Protein AF-A0A924YDK8-F1 (afdb_monomer_lite)

pLDDT: mean 84.31, std 13.52, range [45.12, 98.25]

Structure (mmCIF, N/CA/C/O backbone):
data_AF-A0A924YDK8-F1
#
_entry.id   AF-A0A924YDK8-F1
#
loop_
_atom_site.group_PDB
_atom_site.id
_atom_site.type_symbol
_atom_site.label_atom_id
_atom_site.label_alt_id
_atom_site.label_comp_id
_atom_site.label_asym_id
_atom_site.label_entity_id
_atom_site.label_seq_id
_atom_site.pdbx_PDB_ins_code
_atom_site.Cartn_x
_atom_site.Cartn_y
_atom_site.Cartn_z
_atom_site.occ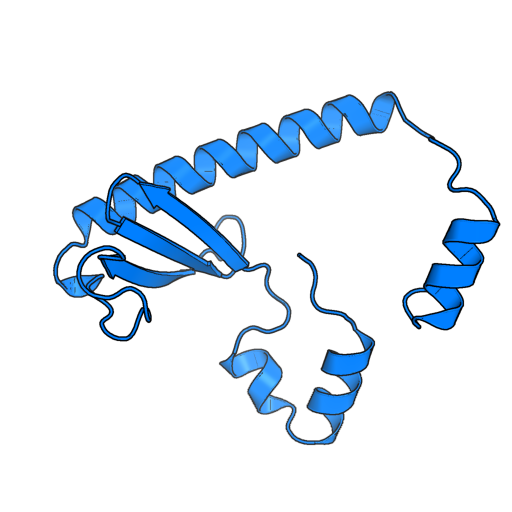upancy
_atom_site.B_iso_or_equiv
_atom_site.auth_seq_id
_atom_site.auth_comp_id
_atom_site.auth_asym_id
_atom_site.auth_atom_id
_atom_site.pdbx_PDB_model_num
ATOM 1 N N . ALA A 1 1 ? -7.465 3.274 8.024 1.00 57.94 1 ALA A N 1
ATOM 2 C CA . ALA A 1 1 ? -8.276 2.228 8.679 1.00 57.94 1 ALA A CA 1
ATOM 3 C C . ALA A 1 1 ? -7.470 1.634 9.825 1.00 57.94 1 ALA A C 1
ATOM 5 O O . ALA A 1 1 ? -6.270 1.442 9.646 1.00 57.94 1 ALA A O 1
ATOM 6 N N . PHE A 1 2 ? -8.100 1.393 10.975 1.00 64.31 2 PHE A N 1
ATOM 7 C CA . PHE A 1 2 ? -7.480 0.690 12.099 1.00 64.31 2 PHE A CA 1
ATOM 8 C C . PHE A 1 2 ? -7.967 -0.763 12.107 1.00 64.31 2 PHE A C 1
ATOM 10 O O . PHE A 1 2 ? -9.147 -0.994 11.832 1.00 64.31 2 PHE A O 1
ATOM 17 N N . PRO A 1 3 ? -7.080 -1.738 12.351 1.00 66.00 3 PRO A N 1
ATOM 18 C CA . PRO A 1 3 ? -7.476 -3.135 12.452 1.00 66.00 3 PRO A CA 1
ATOM 19 C C . PRO A 1 3 ? -8.410 -3.314 13.664 1.00 66.00 3 PRO A C 1
ATOM 21 O O . PRO A 1 3 ? -8.092 -2.820 14.744 1.00 66.00 3 PRO A O 1
ATOM 24 N N . PRO A 1 4 ? -9.559 -3.995 13.522 1.00 76.50 4 PRO A N 1
ATOM 25 C CA . PRO A 1 4 ? -10.429 -4.273 14.659 1.00 76.50 4 PRO A CA 1
ATOM 26 C C . PRO A 1 4 ? -9.739 -5.231 15.642 1.00 76.50 4 PRO A C 1
ATOM 28 O O . PRO A 1 4 ? -9.337 -6.338 15.268 1.00 76.50 4 PRO A O 1
ATOM 31 N N . GLU A 1 5 ? -9.634 -4.820 16.907 1.00 78.44 5 GLU A N 1
ATOM 32 C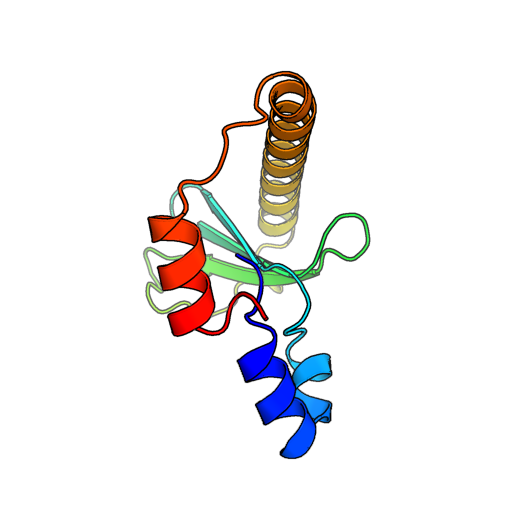 CA . GLU A 1 5 ? -8.943 -5.570 17.969 1.00 78.44 5 GLU A CA 1
ATOM 33 C C . GLU A 1 5 ? -9.519 -6.977 18.179 1.00 78.44 5 GLU A C 1
ATOM 35 O O . GLU A 1 5 ? -8.770 -7.926 18.411 1.00 78.44 5 GLU A O 1
ATOM 40 N N . THR A 1 6 ? -10.826 -7.163 17.988 1.00 76.88 6 THR A N 1
ATOM 41 C CA . THR A 1 6 ? -11.506 -8.463 18.108 1.00 76.88 6 THR A CA 1
ATOM 42 C C . THR A 1 6 ? -10.884 -9.527 17.200 1.00 76.88 6 THR A C 1
ATOM 44 O O . THR A 1 6 ? -10.598 -10.646 17.632 1.00 76.88 6 THR A O 1
ATOM 47 N N . PHE A 1 7 ? -10.590 -9.178 15.944 1.00 77.25 7 PHE A N 1
ATOM 48 C CA . PHE A 1 7 ? -9.974 -10.109 14.996 1.00 77.25 7 PHE A CA 1
ATOM 49 C C . PHE A 1 7 ? -8.492 -10.343 15.293 1.00 77.25 7 PHE A C 1
ATOM 51 O O . PHE A 1 7 ? -8.010 -11.470 15.146 1.00 77.25 7 PHE A O 1
ATOM 58 N N . LEU A 1 8 ? -7.772 -9.319 15.763 1.00 79.19 8 LEU A N 1
ATOM 59 C CA . LEU A 1 8 ? -6.395 -9.484 16.233 1.00 79.19 8 LEU A CA 1
ATOM 60 C C . LEU A 1 8 ? -6.334 -10.414 17.452 1.00 79.19 8 LEU A C 1
ATOM 62 O O . LEU A 1 8 ? -5.449 -11.266 17.525 1.00 79.19 8 LEU A O 1
ATOM 66 N N . GLY A 1 9 ? -7.301 -10.323 18.367 1.00 78.38 9 GLY A N 1
ATOM 67 C CA . GLY A 1 9 ? -7.439 -11.212 19.519 1.00 78.38 9 GLY A CA 1
ATOM 68 C C . GLY A 1 9 ? -7.631 -12.678 19.120 1.00 78.38 9 GLY A C 1
ATOM 69 O O . GLY A 1 9 ? -6.924 -13.550 19.633 1.00 78.38 9 GLY A O 1
ATOM 70 N N . LEU A 1 10 ? -8.515 -12.948 18.152 1.00 80.62 10 LEU A N 1
ATOM 71 C CA . LEU A 1 10 ? -8.742 -14.298 17.615 1.00 80.62 10 LEU A CA 1
ATOM 72 C C . LEU A 1 10 ? -7.495 -14.866 16.922 1.00 80.62 10 LEU A C 1
ATOM 74 O O . LEU A 1 10 ? -7.126 -16.024 17.143 1.00 80.62 10 LEU A O 1
ATOM 78 N N . LEU A 1 11 ? -6.821 -14.055 16.101 1.00 82.19 11 LEU A N 1
ATOM 79 C CA . LEU A 1 11 ? -5.589 -14.459 15.420 1.00 82.19 11 LEU A CA 1
ATOM 80 C C . LEU A 1 11 ? -4.450 -14.715 16.407 1.00 82.19 11 LEU A C 1
ATOM 82 O O . LEU A 1 11 ? -3.704 -15.676 16.229 1.00 82.19 11 LEU A O 1
ATOM 86 N N . ARG A 1 12 ? -4.350 -13.922 17.479 1.00 81.81 12 ARG A N 1
ATOM 87 C CA . ARG A 1 12 ? -3.338 -14.093 18.530 1.00 81.81 12 ARG A CA 1
ATOM 88 C C . ARG A 1 12 ? -3.439 -15.461 19.197 1.00 81.81 12 ARG A C 1
ATOM 90 O O . ARG A 1 12 ? -2.410 -16.050 19.505 1.00 81.81 12 ARG A O 1
ATOM 97 N N . HIS A 1 13 ? -4.655 -15.966 19.401 1.00 79.81 13 HIS A N 1
ATOM 98 C CA . HIS A 1 13 ? -4.871 -17.272 20.022 1.00 79.81 13 HIS A CA 1
ATOM 99 C C . HIS A 1 13 ? -4.522 -18.441 19.086 1.00 79.81 13 HIS A C 1
ATOM 101 O O . HIS A 1 13 ? -4.015 -19.461 19.539 1.00 79.81 13 HIS A O 1
ATOM 107 N N . ARG A 1 14 ? -4.769 -18.296 17.777 1.00 82.81 14 ARG A N 1
ATOM 108 C CA . ARG A 1 14 ? -4.538 -19.368 16.791 1.00 82.81 14 ARG A CA 1
ATOM 109 C C . ARG A 1 14 ? -3.122 -19.398 16.224 1.00 82.81 14 ARG A C 1
ATOM 111 O O . ARG A 1 14 ? -2.571 -20.472 16.016 1.00 82.81 14 ARG A O 1
ATOM 118 N N . ASN A 1 15 ? -2.564 -18.236 15.902 1.00 83.38 15 ASN A N 1
ATOM 119 C CA . ASN A 1 15 ? -1.247 -18.107 15.288 1.00 83.38 15 ASN A CA 1
ATOM 120 C C . ASN A 1 15 ? -0.679 -16.699 15.548 1.00 83.38 15 ASN A C 1
ATOM 122 O O . ASN A 1 15 ? -0.774 -15.823 14.684 1.00 83.38 15 ASN A O 1
ATOM 126 N N . PRO A 1 16 ? -0.072 -16.454 16.720 1.00 82.75 16 PRO A N 1
ATOM 127 C CA . PRO A 1 16 ? 0.410 -15.122 17.087 1.00 82.75 16 PRO A CA 1
ATOM 128 C C . PRO A 1 16 ? 1.491 -14.595 16.133 1.00 82.75 16 PRO A C 1
ATOM 130 O O . PRO A 1 16 ? 1.553 -13.392 15.883 1.00 82.75 16 PRO A O 1
ATOM 133 N N . ALA A 1 17 ? 2.288 -15.481 15.527 1.00 87.38 17 ALA A N 1
ATOM 134 C CA . ALA A 1 17 ? 3.345 -15.100 14.592 1.00 87.38 17 ALA A CA 1
ATOM 135 C C . ALA A 1 17 ? 2.809 -14.399 13.331 1.00 87.38 17 ALA A C 1
ATOM 137 O O . ALA A 1 17 ? 3.533 -13.628 12.698 1.00 87.38 17 ALA A O 1
ATOM 138 N N . ILE A 1 18 ? 1.542 -14.624 12.959 1.00 87.94 18 ILE A N 1
ATOM 139 C CA . ILE A 1 18 ? 0.957 -14.005 11.765 1.00 87.94 18 ILE A CA 1
ATOM 140 C C . ILE A 1 18 ? 0.730 -12.499 11.936 1.00 87.94 18 ILE A C 1
ATOM 142 O O . ILE A 1 18 ? 0.848 -11.761 10.960 1.00 87.94 18 ILE A O 1
ATOM 146 N N . ILE A 1 19 ? 0.452 -12.045 13.163 1.00 84.81 19 ILE A N 1
ATOM 147 C CA . ILE A 1 19 ? 0.197 -10.631 13.471 1.00 84.81 19 ILE A CA 1
ATOM 148 C C . ILE A 1 19 ? 1.453 -9.812 13.200 1.00 84.81 19 ILE A C 1
ATOM 150 O O . ILE A 1 19 ? 1.383 -8.791 12.517 1.00 84.81 19 ILE A O 1
ATOM 154 N N . GLU A 1 20 ? 2.596 -10.302 13.676 1.00 86.75 20 GLU A N 1
ATOM 155 C CA . GLU A 1 20 ? 3.885 -9.640 13.497 1.00 86.75 20 GLU A CA 1
ATOM 156 C C . GLU A 1 20 ? 4.383 -9.783 12.054 1.00 86.75 20 GLU A C 1
ATOM 158 O O . GLU A 1 20 ? 4.749 -8.793 11.419 1.00 86.75 20 GLU A O 1
ATOM 163 N N . ARG A 1 21 ? 4.300 -10.991 11.473 1.00 85.00 21 ARG A N 1
ATOM 164 C CA . ARG A 1 21 ? 4.743 -11.248 10.091 1.00 85.00 21 ARG A CA 1
ATOM 165 C C . ARG A 1 21 ? 4.006 -10.383 9.070 1.00 85.00 21 ARG A C 1
ATOM 167 O O . ARG A 1 21 ? 4.632 -9.863 8.151 1.00 85.00 21 ARG A O 1
ATOM 174 N N . LEU A 1 22 ? 2.689 -10.241 9.222 1.00 86.06 22 LEU A N 1
ATOM 175 C CA . LEU A 1 22 ? 1.849 -9.442 8.328 1.00 86.06 22 LEU A CA 1
ATOM 176 C C . LEU A 1 22 ? 1.632 -8.013 8.836 1.00 86.06 22 LEU A C 1
ATOM 178 O O . LEU A 1 22 ? 0.846 -7.279 8.240 1.00 86.06 22 LEU A O 1
ATOM 182 N N . ARG A 1 23 ? 2.296 -7.597 9.923 1.00 88.00 23 ARG A N 1
ATOM 183 C CA . ARG A 1 23 ? 2.201 -6.238 10.485 1.00 88.00 23 ARG A CA 1
ATOM 184 C C . ARG A 1 23 ? 0.759 -5.775 10.680 1.00 88.00 23 ARG A C 1
ATOM 186 O O . ARG A 1 23 ? 0.410 -4.642 10.355 1.00 88.00 23 ARG A O 1
ATOM 193 N N . LEU A 1 24 ? -0.102 -6.657 11.184 1.00 86.38 24 LEU A N 1
ATOM 194 C CA . LEU A 1 24 ? -1.547 -6.407 11.226 1.00 86.38 24 LEU A CA 1
ATOM 195 C C . LEU A 1 24 ? -1.942 -5.285 12.189 1.00 86.38 24 LEU A C 1
ATOM 197 O O . LEU A 1 24 ? -3.060 -4.806 12.095 1.00 86.38 24 LEU A O 1
ATOM 201 N N . ARG A 1 25 ? -1.030 -4.848 13.067 1.00 86.19 25 ARG A N 1
ATOM 202 C CA . ARG A 1 25 ? -1.197 -3.691 13.963 1.00 86.19 25 ARG A CA 1
ATOM 203 C C . ARG A 1 25 ? -0.859 -2.350 13.313 1.00 86.19 25 ARG A C 1
ATOM 205 O O . ARG A 1 25 ? -1.136 -1.302 13.886 1.00 86.19 25 ARG A O 1
ATOM 212 N N . HIS A 1 26 ? -0.238 -2.364 12.138 1.00 87.12 26 HIS A N 1
ATOM 213 C CA . HIS A 1 26 ? 0.203 -1.152 11.468 1.00 87.12 26 HIS A CA 1
ATOM 214 C C . HIS A 1 26 ? -0.827 -0.679 10.447 1.00 87.12 26 HIS A C 1
ATOM 216 O O . HIS A 1 26 ? -1.452 -1.467 9.735 1.00 87.12 26 HIS A O 1
ATOM 222 N N . VAL A 1 27 ? -0.965 0.641 10.343 1.00 87.62 27 VAL A N 1
ATOM 223 C CA . VAL A 1 27 ? -1.821 1.266 9.336 1.00 87.62 27 VAL A CA 1
ATOM 224 C C . VAL A 1 27 ? -1.214 1.046 7.953 1.00 87.62 27 VAL A C 1
ATOM 226 O O . VAL A 1 27 ? -0.029 1.312 7.740 1.00 87.62 27 VAL A O 1
ATOM 229 N N . ARG A 1 28 ? -2.044 0.597 7.010 1.00 92.25 28 ARG A N 1
ATOM 230 C CA . ARG A 1 28 ? -1.714 0.565 5.584 1.00 92.25 28 ARG A CA 1
ATOM 231 C C . ARG A 1 28 ? -2.251 1.791 4.884 1.00 92.25 28 ARG A C 1
ATOM 233 O O . ARG A 1 28 ? -3.376 2.226 5.144 1.00 92.25 28 ARG A O 1
ATOM 240 N N . ARG A 1 29 ? -1.434 2.337 3.995 1.00 92.88 29 ARG A N 1
ATOM 241 C CA . ARG A 1 29 ? -1.776 3.479 3.157 1.00 92.88 29 ARG A CA 1
ATOM 242 C C . ARG A 1 29 ? -1.347 3.179 1.733 1.00 92.88 29 ARG A C 1
ATOM 244 O O . ARG A 1 29 ? -0.372 2.465 1.514 1.00 92.88 29 ARG A O 1
ATOM 251 N N . GLY A 1 30 ? -2.077 3.738 0.782 1.00 94.50 30 GLY A N 1
ATOM 252 C CA . GLY A 1 30 ? -1.717 3.658 -0.620 1.00 94.50 30 GLY A CA 1
ATOM 253 C C . GLY A 1 30 ? -1.911 4.999 -1.300 1.00 94.50 30 GLY A C 1
ATOM 254 O O . GLY A 1 30 ? -2.743 5.798 -0.870 1.00 94.50 30 GLY A O 1
ATOM 255 N N . ILE A 1 31 ? -1.134 5.229 -2.348 1.00 95.94 31 ILE A N 1
ATOM 256 C CA . ILE A 1 31 ? -1.289 6.366 -3.249 1.00 95.94 31 ILE A CA 1
ATOM 257 C C . ILE A 1 31 ? -1.349 5.849 -4.680 1.00 95.94 31 ILE A C 1
ATOM 259 O O . ILE A 1 31 ? -0.595 4.947 -5.048 1.00 95.94 31 ILE A O 1
ATOM 263 N N . TYR A 1 32 ? -2.257 6.426 -5.459 1.00 96.50 32 TYR A N 1
ATOM 264 C CA . TYR A 1 32 ? -2.317 6.244 -6.900 1.00 96.50 32 TYR A CA 1
ATOM 265 C C . TYR A 1 32 ? -1.730 7.478 -7.573 1.00 96.50 32 TYR A C 1
ATOM 267 O O . TYR A 1 32 ? -2.030 8.603 -7.173 1.00 96.50 32 TYR A O 1
ATOM 275 N N . ASP A 1 33 ? -0.921 7.260 -8.599 1.00 96.12 33 ASP A N 1
ATOM 276 C CA . ASP A 1 33 ? -0.427 8.304 -9.484 1.00 96.12 33 ASP A CA 1
ATOM 277 C C . ASP A 1 33 ? -0.403 7.762 -10.913 1.00 96.12 33 ASP A C 1
ATOM 279 O O . ASP A 1 33 ? 0.368 6.857 -11.250 1.00 96.12 33 ASP A O 1
ATOM 283 N N . ASN A 1 34 ? -1.286 8.301 -11.753 1.00 94.88 34 ASN A N 1
ATOM 284 C CA . ASN A 1 34 ? -1.559 7.786 -13.091 1.00 94.88 34 ASN A CA 1
ATOM 285 C C . ASN A 1 34 ? -1.867 6.275 -13.058 1.00 94.88 34 ASN A C 1
ATOM 287 O O . ASN A 1 34 ? -2.821 5.843 -12.414 1.00 94.88 34 ASN A O 1
ATOM 291 N N . ASN A 1 35 ? -1.038 5.474 -13.730 1.00 96.69 35 ASN A N 1
ATOM 292 C CA . ASN A 1 35 ? -1.188 4.025 -13.831 1.00 96.69 35 ASN A CA 1
ATOM 293 C C . ASN A 1 35 ? -0.473 3.269 -12.709 1.00 96.69 35 ASN A C 1
ATOM 295 O O . ASN A 1 35 ? -0.402 2.048 -12.773 1.00 96.69 35 ASN A O 1
ATOM 299 N N . HIS A 1 36 ? 0.086 3.953 -11.709 1.00 97.56 36 HIS A N 1
ATOM 300 C CA . HIS A 1 36 ? 0.862 3.314 -10.655 1.00 97.56 36 HIS A CA 1
ATOM 301 C C . HIS A 1 36 ? 0.189 3.439 -9.298 1.00 97.56 36 HIS A C 1
ATOM 303 O O . HIS A 1 36 ? -0.369 4.480 -8.955 1.00 97.56 36 HIS A O 1
ATOM 309 N N . LYS A 1 37 ? 0.298 2.380 -8.500 1.00 97.69 37 LYS A N 1
ATOM 310 C CA . LYS A 1 37 ? -0.126 2.352 -7.104 1.00 97.69 37 LYS A CA 1
ATOM 311 C C . LYS A 1 37 ? 1.044 1.951 -6.224 1.00 97.69 37 LYS A C 1
ATOM 313 O O . LYS A 1 37 ? 1.611 0.878 -6.410 1.00 97.69 37 LYS A O 1
ATOM 318 N N . LEU A 1 38 ? 1.365 2.778 -5.234 1.00 97.88 38 LEU A N 1
ATOM 319 C CA . LEU A 1 38 ? 2.293 2.428 -4.161 1.00 97.88 38 LEU A CA 1
ATOM 320 C C . LEU A 1 38 ? 1.496 2.052 -2.911 1.00 97.88 38 LEU A C 1
ATOM 322 O O . LEU A 1 38 ? 0.616 2.807 -2.499 1.00 97.88 38 LEU A O 1
ATOM 326 N N . THR A 1 39 ? 1.842 0.931 -2.280 1.00 96.56 39 THR A N 1
ATOM 327 C CA . THR A 1 39 ? 1.298 0.513 -0.982 1.00 96.56 39 THR A CA 1
ATOM 328 C C . THR A 1 39 ? 2.402 0.497 0.069 1.00 96.56 39 THR A C 1
ATOM 330 O O . THR A 1 39 ? 3.475 -0.071 -0.143 1.00 96.56 39 THR A O 1
ATOM 333 N N . VAL A 1 40 ? 2.132 1.107 1.222 1.00 95.38 40 VAL A N 1
ATOM 334 C CA . VAL A 1 40 ? 3.043 1.152 2.369 1.00 95.38 40 VAL A CA 1
ATOM 335 C C . VAL A 1 40 ? 2.336 0.721 3.650 1.00 95.38 40 VAL A C 1
ATOM 337 O O . VAL A 1 40 ? 1.124 0.885 3.811 1.00 95.38 40 VAL A O 1
ATOM 340 N N . VAL A 1 41 ? 3.121 0.223 4.597 1.00 93.38 41 VAL A N 1
ATOM 341 C CA . VAL A 1 41 ? 2.680 -0.157 5.938 1.00 93.38 41 VAL A CA 1
ATOM 342 C C . VAL A 1 41 ? 3.518 0.560 6.990 1.00 93.38 41 VAL A C 1
ATOM 344 O O . VAL A 1 41 ? 4.734 0.674 6.852 1.00 93.38 41 VAL A O 1
ATOM 347 N N . GLY A 1 42 ? 2.867 1.042 8.048 1.00 89.00 42 GLY A N 1
ATOM 348 C CA . GLY A 1 42 ? 3.510 1.796 9.124 1.00 89.00 42 GLY A CA 1
ATOM 349 C C . GLY A 1 42 ? 3.257 3.303 9.042 1.00 89.00 42 GLY A C 1
ATOM 350 O O . GLY A 1 42 ? 2.381 3.775 8.314 1.00 89.00 42 GLY A O 1
ATOM 351 N N . ALA A 1 43 ? 3.984 4.060 9.860 1.00 82.69 43 ALA A N 1
ATOM 352 C CA . ALA A 1 43 ? 3.915 5.516 9.923 1.00 82.69 43 ALA A CA 1
ATOM 353 C C . ALA A 1 43 ? 5.284 6.094 10.308 1.00 82.69 43 ALA A C 1
ATOM 355 O O . ALA A 1 43 ? 6.073 5.420 10.976 1.00 82.69 43 ALA A O 1
ATOM 356 N N . GLY A 1 44 ? 5.547 7.336 9.892 1.00 81.00 44 GLY A N 1
ATOM 357 C CA . GLY A 1 44 ? 6.806 8.030 10.168 1.00 81.00 44 GLY A CA 1
ATOM 358 C C . GLY A 1 44 ? 8.019 7.230 9.692 1.00 81.00 44 GLY A C 1
ATOM 359 O O . GLY A 1 44 ? 8.011 6.664 8.598 1.00 81.00 44 GLY A O 1
ATOM 360 N N . GLU A 1 45 ? 9.031 7.128 10.550 1.00 77.50 45 GLU A N 1
ATOM 361 C CA . GLU A 1 45 ? 10.293 6.421 10.283 1.00 77.50 45 GLU A CA 1
ATOM 362 C C . GLU A 1 45 ? 10.133 4.898 10.141 1.00 77.50 45 GLU A C 1
ATOM 364 O O . GLU A 1 45 ? 10.977 4.235 9.547 1.00 77.50 45 GLU A O 1
ATOM 369 N N . SER A 1 46 ? 9.027 4.328 10.631 1.00 84.12 46 SER A N 1
ATOM 370 C CA . SER A 1 46 ? 8.717 2.895 10.492 1.00 84.12 46 SER A CA 1
ATOM 371 C C . SER A 1 46 ? 7.937 2.564 9.213 1.00 84.12 46 SER A C 1
ATOM 373 O O . SER A 1 46 ? 7.400 1.462 9.081 1.00 84.12 46 SER A O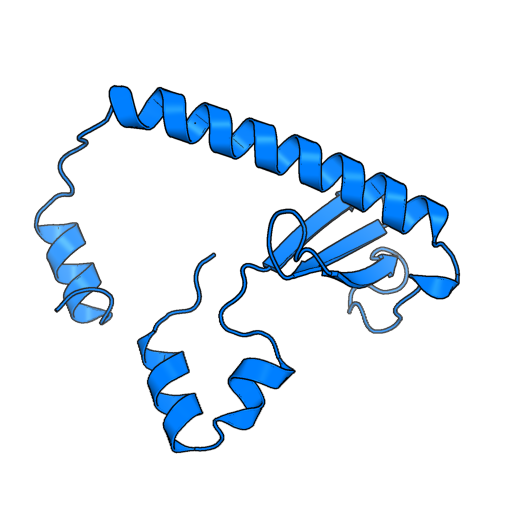 1
ATOM 375 N N . THR A 1 47 ? 7.815 3.514 8.282 1.00 89.19 47 THR A N 1
ATOM 376 C CA . THR A 1 47 ? 7.108 3.299 7.015 1.00 89.19 47 THR A CA 1
ATOM 377 C C . THR A 1 47 ? 7.905 2.362 6.116 1.00 89.19 47 THR A C 1
ATOM 379 O O . THR A 1 47 ? 9.045 2.645 5.756 1.00 89.19 47 THR A O 1
ATOM 382 N N . ARG A 1 48 ? 7.280 1.263 5.694 1.00 92.81 48 ARG A N 1
ATOM 383 C CA . ARG A 1 48 ? 7.862 0.292 4.768 1.00 92.81 48 ARG A CA 1
ATOM 384 C C . ARG A 1 48 ? 6.999 0.139 3.525 1.00 92.81 48 ARG A C 1
ATOM 386 O O . ARG A 1 48 ? 5.787 -0.016 3.633 1.00 92.81 48 ARG A O 1
ATOM 393 N N . ILE A 1 49 ? 7.640 0.125 2.360 1.00 94.94 49 ILE A N 1
ATOM 394 C CA . ILE A 1 49 ? 6.989 -0.185 1.085 1.00 94.94 49 ILE A CA 1
ATOM 395 C C . ILE A 1 49 ? 6.638 -1.679 1.065 1.00 94.94 49 ILE A C 1
ATOM 397 O O . ILE A 1 49 ? 7.493 -2.528 1.326 1.00 94.94 49 ILE A O 1
ATOM 401 N N . GLU A 1 50 ? 5.366 -1.986 0.813 1.00 94.62 50 GLU A N 1
ATOM 402 C CA . GLU A 1 50 ? 4.888 -3.352 0.567 1.00 94.62 50 GLU A CA 1
ATOM 403 C C . GLU A 1 50 ? 4.915 -3.681 -0.929 1.00 94.62 50 GLU A C 1
ATOM 405 O O . GLU A 1 50 ? 5.211 -4.818 -1.287 1.00 94.62 50 GLU A O 1
ATOM 410 N N . GLY A 1 51 ? 4.680 -2.690 -1.795 1.00 96.62 51 GLY A N 1
ATOM 411 C CA . GLY A 1 51 ? 4.880 -2.844 -3.231 1.00 96.62 51 GLY A CA 1
ATOM 412 C C . GLY A 1 51 ? 4.468 -1.634 -4.059 1.00 96.62 51 GLY A C 1
ATOM 413 O O . GLY A 1 51 ? 3.746 -0.750 -3.588 1.00 96.62 51 GLY A O 1
ATOM 414 N N . LEU A 1 52 ? 4.936 -1.638 -5.302 1.00 98.06 52 LEU A N 1
ATOM 415 C CA . LEU A 1 52 ? 4.600 -0.712 -6.373 1.00 98.06 52 LEU A CA 1
ATOM 416 C C . LEU A 1 52 ? 4.047 -1.545 -7.527 1.00 98.06 52 LEU A C 1
ATOM 418 O O . LEU A 1 52 ? 4.657 -2.546 -7.892 1.00 98.06 52 LEU A O 1
ATOM 422 N N . TYR A 1 53 ? 2.916 -1.131 -8.089 1.00 98.25 53 TYR A N 1
ATOM 423 C CA . TYR A 1 53 ? 2.195 -1.888 -9.113 1.00 98.25 53 TYR A CA 1
ATOM 424 C C . TYR A 1 53 ? 1.765 -0.966 -10.244 1.00 98.25 53 TYR A C 1
ATOM 426 O O . TYR A 1 53 ? 1.398 0.183 -9.989 1.00 98.25 53 TYR A O 1
ATOM 434 N N . ASN A 1 54 ? 1.765 -1.470 -11.478 1.00 97.25 54 ASN A N 1
ATOM 435 C CA . ASN A 1 54 ? 1.106 -0.803 -12.597 1.00 97.25 54 ASN A CA 1
ATOM 436 C C . ASN A 1 54 ? -0.328 -1.326 -12.712 1.00 97.25 54 ASN A C 1
ATOM 438 O O . ASN A 1 54 ? -0.559 -2.412 -13.232 1.00 97.25 54 ASN A O 1
ATOM 442 N N . VAL A 1 55 ? -1.295 -0.547 -12.242 1.00 96.69 55 VAL A N 1
ATOM 443 C CA . VAL A 1 55 ? -2.700 -0.964 -12.144 1.00 96.69 55 VAL A CA 1
ATOM 444 C C . VAL A 1 55 ? -3.423 -1.014 -13.488 1.00 96.69 55 VAL A C 1
ATOM 446 O O . VAL A 1 55 ? -4.505 -1.588 -13.570 1.00 96.69 55 VAL A O 1
ATOM 449 N N . MET A 1 56 ? -2.843 -0.438 -14.547 1.00 96.38 56 MET A N 1
ATOM 450 C CA . MET A 1 56 ? -3.407 -0.538 -15.895 1.00 96.38 56 MET A CA 1
ATOM 451 C C . MET A 1 56 ? -3.112 -1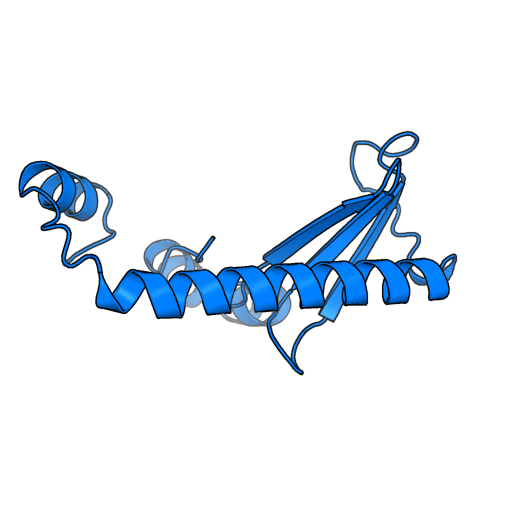.913 -16.502 1.00 96.38 56 MET A C 1
ATOM 453 O O . MET A 1 56 ? -4.016 -2.564 -17.021 1.00 96.38 56 MET A O 1
ATOM 457 N N . SER A 1 57 ? -1.861 -2.371 -16.409 1.00 95.50 57 SER A N 1
ATOM 458 C CA . SER A 1 57 ? -1.444 -3.677 -16.937 1.00 95.50 57 SER A CA 1
ATOM 459 C C . SER A 1 57 ? -1.665 -4.834 -15.960 1.00 95.50 57 SER A C 1
ATOM 461 O O . SER A 1 57 ? -1.807 -5.975 -16.388 1.00 95.50 57 SER A O 1
ATOM 463 N N . ASP A 1 58 ? -1.683 -4.550 -14.660 1.00 95.88 58 ASP A N 1
ATOM 464 C CA . ASP A 1 58 ? -1.845 -5.516 -13.574 1.00 95.88 58 ASP A CA 1
ATOM 465 C C . ASP A 1 58 ? -2.868 -4.996 -12.546 1.00 95.88 58 ASP A C 1
ATOM 467 O O . ASP A 1 58 ? -2.516 -4.574 -11.441 1.00 95.88 58 ASP A O 1
ATOM 471 N N . PRO A 1 59 ? -4.169 -5.017 -12.890 1.00 94.31 59 PRO A N 1
ATOM 472 C CA . PRO A 1 59 ? -5.228 -4.550 -11.995 1.00 94.31 59 PRO A CA 1
ATOM 473 C C . PRO A 1 59 ? -5.390 -5.427 -10.744 1.00 94.31 59 PRO A C 1
ATOM 475 O O . PRO A 1 59 ? -6.063 -5.025 -9.799 1.00 94.31 59 PRO A O 1
ATOM 478 N N . SER A 1 60 ? -4.811 -6.633 -10.744 1.00 95.38 60 SER A N 1
ATOM 479 C CA . SER A 1 60 ? -4.833 -7.553 -9.601 1.00 95.38 60 SER A CA 1
ATOM 480 C C . SER A 1 60 ? -3.625 -7.395 -8.673 1.00 95.38 60 SER A C 1
ATOM 482 O O . SER A 1 60 ? -3.563 -8.103 -7.671 1.00 95.38 60 SER A O 1
ATOM 484 N N . GLU A 1 61 ? -2.694 -6.480 -8.973 1.00 96.00 61 GLU A N 1
ATOM 485 C CA . GLU A 1 61 ? -1.527 -6.165 -8.131 1.00 96.00 61 GLU A CA 1
ATOM 486 C C . GLU A 1 61 ? -0.687 -7.413 -7.801 1.00 96.00 61 GLU A C 1
ATOM 488 O O . GLU A 1 61 ? -0.253 -7.638 -6.670 1.00 96.00 61 GLU A O 1
ATOM 493 N N . THR A 1 62 ? -0.493 -8.264 -8.806 1.00 96.19 62 THR A N 1
ATOM 494 C CA . THR A 1 62 ? 0.245 -9.526 -8.702 1.00 96.19 62 THR A CA 1
ATOM 495 C C . THR A 1 62 ? 1.750 -9.366 -8.920 1.00 96.19 62 THR A C 1
ATOM 497 O O . THR A 1 62 ? 2.528 -10.155 -8.379 1.00 96.19 62 THR A O 1
ATOM 500 N N . PHE A 1 63 ? 2.178 -8.335 -9.652 1.00 96.50 63 PHE A N 1
ATOM 501 C CA . PHE A 1 63 ? 3.571 -8.091 -10.018 1.00 96.50 63 PHE A CA 1
ATOM 502 C C . PHE A 1 63 ? 4.110 -6.832 -9.337 1.00 96.50 63 PHE A C 1
ATOM 504 O O . PHE A 1 63 ? 3.830 -5.703 -9.741 1.00 96.50 63 PHE A O 1
ATOM 511 N N . ASN A 1 64 ? 4.919 -7.032 -8.296 1.00 97.00 64 ASN A N 1
ATOM 512 C CA . ASN A 1 64 ? 5.583 -5.934 -7.606 1.00 97.00 64 ASN A CA 1
ATOM 513 C C . ASN A 1 64 ? 6.804 -5.449 -8.405 1.00 97.00 64 ASN A C 1
ATOM 515 O O . ASN A 1 64 ? 7.809 -6.149 -8.480 1.00 97.00 64 ASN A O 1
ATOM 519 N N . ILE A 1 65 ? 6.730 -4.222 -8.920 1.00 97.19 65 ILE A N 1
ATOM 520 C CA . ILE A 1 65 ? 7.760 -3.573 -9.748 1.00 97.19 65 ILE A CA 1
ATOM 521 C C . ILE A 1 65 ? 8.624 -2.569 -8.955 1.00 97.19 65 ILE A C 1
ATOM 523 O O . ILE A 1 65 ? 9.236 -1.667 -9.527 1.00 97.19 65 ILE A O 1
ATOM 527 N N . THR A 1 66 ? 8.664 -2.678 -7.619 1.00 96.94 66 THR A N 1
ATOM 528 C CA . THR A 1 66 ? 9.407 -1.734 -6.752 1.00 96.94 66 THR A CA 1
ATOM 529 C C . THR A 1 66 ? 10.901 -1.698 -7.077 1.00 96.94 66 THR A C 1
ATOM 531 O O . THR A 1 66 ? 11.474 -0.613 -7.167 1.00 96.94 66 THR A O 1
ATOM 534 N N . ASP A 1 67 ? 11.517 -2.866 -7.272 1.00 96.19 67 ASP A N 1
ATOM 535 C CA . ASP A 1 67 ? 12.958 -2.985 -7.532 1.00 96.19 67 ASP A CA 1
ATOM 536 C C . ASP A 1 67 ? 13.335 -2.521 -8.949 1.00 96.19 67 ASP A C 1
ATOM 538 O O . ASP A 1 67 ? 14.450 -2.053 -9.177 1.00 96.19 67 ASP A O 1
ATOM 542 N N . GLU A 1 68 ? 12.392 -2.593 -9.891 1.00 96.81 68 GLU A N 1
ATOM 543 C CA . GLU A 1 68 ? 12.552 -2.119 -11.272 1.00 96.81 68 GLU A CA 1
ATOM 544 C C . GLU A 1 68 ? 12.434 -0.590 -11.367 1.00 96.81 68 GLU A C 1
ATOM 546 O O . GLU A 1 68 ? 13.101 0.048 -12.185 1.00 96.81 68 GLU A O 1
ATOM 551 N N . HIS A 1 69 ? 11.621 0.019 -10.497 1.00 96.06 69 HIS A N 1
ATOM 552 C CA . HIS A 1 69 ? 11.354 1.458 -10.492 1.00 96.06 69 HIS A CA 1
ATOM 553 C C . HIS A 1 69 ? 11.560 2.111 -9.109 1.00 96.06 69 HIS A C 1
ATOM 555 O O . HIS A 1 69 ? 10.650 2.768 -8.585 1.00 96.06 69 HIS A O 1
ATOM 561 N N . PRO A 1 70 ? 12.768 2.034 -8.516 1.00 96.56 70 PRO A N 1
ATOM 562 C CA . PRO A 1 70 ? 13.012 2.511 -7.154 1.00 96.56 70 PRO A CA 1
ATOM 563 C C . PRO A 1 70 ? 12.834 4.029 -7.015 1.00 96.56 70 PRO A C 1
ATOM 565 O O . PRO A 1 70 ? 12.325 4.512 -6.005 1.00 96.56 70 PRO A O 1
ATOM 568 N N . ALA A 1 71 ? 13.196 4.799 -8.047 1.00 97.00 71 ALA A N 1
ATOM 569 C CA . ALA A 1 71 ? 13.024 6.252 -8.047 1.00 97.00 71 ALA A CA 1
ATOM 570 C C . ALA A 1 71 ? 11.542 6.660 -7.993 1.00 97.00 71 ALA A C 1
ATOM 572 O O . ALA A 1 71 ? 11.182 7.578 -7.256 1.00 97.00 71 ALA A O 1
ATOM 573 N N . LEU A 1 72 ? 10.680 5.945 -8.725 1.00 96.75 72 LEU A N 1
ATOM 574 C CA . LEU A 1 72 ? 9.236 6.172 -8.703 1.00 96.75 72 LEU A CA 1
ATOM 575 C C . LEU A 1 72 ? 8.650 5.802 -7.339 1.00 96.75 72 LEU A C 1
ATOM 577 O O . LEU A 1 72 ? 7.854 6.556 -6.788 1.00 96.75 72 LEU A O 1
ATOM 581 N N . ALA A 1 73 ? 9.085 4.682 -6.757 1.00 96.56 73 ALA A N 1
ATOM 582 C CA . ALA A 1 73 ? 8.649 4.276 -5.426 1.00 96.56 73 ALA A CA 1
ATOM 583 C C . ALA A 1 73 ? 8.982 5.339 -4.360 1.00 96.56 73 ALA A C 1
ATOM 585 O O . ALA A 1 73 ? 8.124 5.686 -3.548 1.00 96.56 73 ALA A O 1
ATOM 586 N N . VAL A 1 74 ? 10.192 5.912 -4.401 1.00 95.56 74 VAL A N 1
ATOM 587 C CA . VAL A 1 74 ? 10.616 6.996 -3.495 1.00 95.56 74 VAL A CA 1
ATOM 588 C C . VAL A 1 74 ? 9.816 8.282 -3.724 1.00 95.56 74 VAL A C 1
ATOM 590 O O . VAL A 1 74 ? 9.442 8.954 -2.759 1.00 95.56 74 VAL A O 1
ATOM 593 N N . ASP A 1 75 ? 9.537 8.642 -4.978 1.00 96.94 75 ASP A N 1
ATOM 594 C CA . ASP A 1 75 ? 8.721 9.818 -5.299 1.00 96.94 75 ASP A CA 1
ATOM 595 C C . ASP A 1 75 ? 7.291 9.681 -4.754 1.00 96.94 75 ASP A C 1
ATOM 597 O O . ASP A 1 75 ? 6.808 10.548 -4.019 1.00 96.94 75 ASP A O 1
ATOM 601 N N . LEU A 1 76 ? 6.644 8.545 -5.018 1.00 96.62 76 LEU A N 1
ATOM 602 C CA . LEU A 1 76 ? 5.300 8.260 -4.518 1.00 96.62 76 LEU A CA 1
ATOM 603 C C . LEU A 1 76 ? 5.258 8.158 -2.991 1.00 96.62 76 LEU A C 1
ATOM 605 O O . LEU A 1 76 ? 4.310 8.643 -2.372 1.00 96.62 76 LEU A O 1
ATOM 609 N N . GLN A 1 77 ? 6.294 7.599 -2.360 1.00 95.44 77 GLN A N 1
ATOM 610 C CA . GLN A 1 77 ? 6.397 7.558 -0.902 1.00 95.44 77 GLN A CA 1
ATOM 611 C C . GLN A 1 77 ? 6.457 8.971 -0.313 1.00 95.44 77 GLN A C 1
ATOM 613 O O . GLN A 1 77 ? 5.793 9.252 0.686 1.00 95.44 77 GLN A O 1
ATOM 618 N N . ARG A 1 78 ? 7.211 9.876 -0.945 1.00 94.69 78 ARG A N 1
ATOM 619 C CA . ARG A 1 78 ? 7.304 11.279 -0.528 1.00 94.69 78 ARG A CA 1
ATOM 620 C C . ARG A 1 78 ? 5.963 11.992 -0.668 1.00 94.69 78 ARG A C 1
ATOM 622 O O . ARG A 1 78 ? 5.513 12.596 0.300 1.00 94.69 78 ARG A O 1
ATOM 629 N N . LYS A 1 79 ? 5.301 11.863 -1.825 1.00 95.62 79 LYS A N 1
ATOM 630 C CA . LYS A 1 79 ? 3.956 12.417 -2.068 1.00 95.62 79 LYS A CA 1
ATOM 631 C C . LYS A 1 79 ? 2.956 11.933 -1.018 1.00 95.62 79 LYS A C 1
ATOM 633 O O . LYS A 1 79 ? 2.226 12.735 -0.438 1.00 95.62 79 LYS A O 1
ATOM 638 N N . LEU A 1 80 ? 2.966 10.632 -0.722 1.00 94.19 80 LEU A N 1
ATOM 639 C CA . LEU A 1 80 ? 2.115 10.050 0.311 1.00 94.19 80 LEU A CA 1
ATOM 640 C C . LEU A 1 80 ? 2.438 10.610 1.702 1.00 94.19 80 LEU A C 1
ATOM 642 O O . LEU A 1 80 ? 1.520 10.936 2.449 1.00 94.19 80 LEU A O 1
ATOM 646 N N . SER A 1 81 ? 3.719 10.744 2.053 1.00 92.25 81 SER A N 1
ATOM 647 C CA . SER A 1 81 ? 4.125 11.319 3.339 1.00 92.25 81 SER A CA 1
ATOM 648 C C . SER A 1 81 ? 3.630 12.754 3.496 1.00 92.25 81 SER A C 1
ATOM 650 O O . SER A 1 81 ? 3.090 13.085 4.546 1.00 92.25 81 SER A O 1
ATOM 652 N N . THR A 1 82 ? 3.766 13.588 2.462 1.00 92.56 82 THR A N 1
ATOM 653 C CA . THR A 1 82 ? 3.251 14.965 2.469 1.00 92.56 82 THR A CA 1
ATOM 654 C C . THR A 1 82 ? 1.744 14.982 2.697 1.00 92.56 82 THR A C 1
ATOM 656 O O . THR A 1 82 ? 1.271 15.658 3.607 1.00 92.56 82 THR A O 1
ATOM 659 N N . PHE A 1 83 ? 0.997 14.166 1.948 1.00 90.88 83 PHE A N 1
ATOM 660 C CA . PHE A 1 83 ? -0.455 14.074 2.090 1.00 90.88 83 PHE A CA 1
ATOM 661 C C . PHE A 1 83 ? -0.887 13.648 3.501 1.00 90.88 83 PHE A C 1
ATOM 663 O O . PHE A 1 83 ? -1.834 14.200 4.062 1.00 90.88 83 PHE A O 1
ATOM 670 N N . VAL A 1 84 ? -0.189 12.674 4.094 1.00 89.50 84 VAL A N 1
ATOM 671 C CA . VAL A 1 84 ? -0.464 12.220 5.464 1.00 89.50 84 VAL A CA 1
ATOM 672 C C . VAL A 1 84 ? -0.188 13.334 6.467 1.00 89.50 84 VAL A C 1
ATOM 674 O O . VAL A 1 84 ? -1.050 13.608 7.295 1.00 89.50 84 VAL A O 1
ATOM 677 N N . THR A 1 85 ? 0.958 14.009 6.375 1.00 89.38 85 THR A N 1
ATOM 678 C CA . THR A 1 85 ? 1.300 15.124 7.268 1.00 89.38 85 THR A CA 1
ATOM 679 C C . THR A 1 85 ? 0.250 16.237 7.197 1.00 89.38 85 THR A C 1
ATOM 681 O O . THR A 1 85 ? -0.242 16.687 8.229 1.00 89.38 85 THR A O 1
ATOM 684 N N . GLU A 1 86 ? -0.183 16.627 5.997 1.00 89.50 86 GLU A N 1
ATOM 685 C CA . GLU A 1 86 ? -1.243 17.629 5.810 1.00 89.50 86 GLU A CA 1
ATOM 686 C C . GLU A 1 86 ? -2.605 17.186 6.368 1.00 89.50 86 GLU A C 1
ATOM 688 O O . GLU A 1 86 ? -3.385 18.005 6.862 1.00 89.50 86 GLU A O 1
ATOM 693 N N . ALA A 1 87 ? -2.939 15.898 6.266 1.00 86.06 87 ALA A N 1
ATOM 694 C CA . ALA A 1 87 ? -4.173 15.355 6.826 1.00 86.06 87 ALA A CA 1
ATOM 695 C C . ALA A 1 87 ? -4.146 15.337 8.365 1.00 86.06 87 ALA A C 1
ATOM 697 O O . ALA A 1 87 ? -5.138 15.706 8.995 1.00 86.06 87 ALA A O 1
ATOM 698 N N . GLU A 1 88 ? -3.018 14.961 8.972 1.00 85.19 88 GLU A N 1
ATOM 699 C CA . GLU A 1 88 ? -2.852 14.955 10.431 1.00 85.19 88 GLU A CA 1
ATOM 700 C C . GLU A 1 88 ? -2.845 16.379 11.018 1.00 85.19 88 GLU A C 1
ATOM 702 O O . GLU A 1 88 ? -3.454 16.614 12.066 1.00 85.19 88 GLU A O 1
ATOM 707 N N . HIS A 1 89 ? -2.254 17.361 10.324 1.00 81.56 89 HIS A N 1
ATOM 708 C CA . HIS A 1 89 ? -2.346 18.771 10.727 1.00 81.56 89 HIS A CA 1
ATOM 709 C C . HIS A 1 89 ? -3.799 19.257 10.760 1.00 81.56 89 HIS A C 1
ATOM 711 O O . HIS A 1 89 ? -4.263 19.732 11.794 1.00 81.56 89 HIS A O 1
ATOM 717 N N . ARG A 1 90 ? -4.565 19.016 9.686 1.00 79.94 90 ARG A N 1
ATOM 718 C CA . ARG A 1 90 ? -5.995 19.374 9.633 1.00 79.94 90 ARG A CA 1
ATOM 719 C C . ARG A 1 90 ? -6.822 18.689 10.721 1.00 79.94 90 ARG A C 1
ATOM 721 O O . ARG A 1 90 ? -7.761 19.282 11.247 1.00 79.94 90 ARG A O 1
ATOM 728 N N . ARG A 1 91 ? -6.495 17.440 11.069 1.00 72.00 91 ARG A N 1
ATOM 729 C CA . ARG A 1 91 ? -7.155 16.721 12.168 1.00 72.00 91 ARG A CA 1
ATOM 730 C C . ARG A 1 91 ? -6.865 17.375 13.517 1.00 72.00 91 ARG A C 1
ATOM 732 O O . ARG A 1 91 ? -7.783 17.519 14.321 1.00 72.00 91 ARG A O 1
ATOM 739 N N . THR A 1 92 ? -5.619 17.767 13.759 1.00 65.06 92 THR A N 1
ATOM 740 C CA . THR A 1 92 ? -5.212 18.440 15.001 1.00 65.06 92 THR A CA 1
ATOM 741 C C . THR A 1 92 ? -5.933 19.782 15.148 1.00 65.06 92 THR A C 1
ATOM 743 O O . THR A 1 92 ? -6.492 20.062 16.207 1.00 65.06 92 THR A O 1
ATOM 746 N N . ASP A 1 93 ? -6.038 20.546 14.058 1.00 60.09 93 ASP A N 1
ATOM 747 C CA . ASP A 1 93 ? -6.739 21.835 14.041 1.00 60.09 93 ASP A CA 1
ATOM 748 C C . ASP A 1 93 ? -8.255 21.684 14.283 1.00 60.09 93 ASP A C 1
ATOM 750 O O . ASP A 1 93 ? -8.842 22.446 15.050 1.00 60.09 93 ASP A O 1
ATOM 754 N N . ASN A 1 94 ? -8.891 20.653 13.710 1.00 54.53 94 ASN A N 1
ATOM 755 C CA . ASN A 1 94 ? -10.322 20.373 13.908 1.00 54.53 94 ASN A CA 1
ATOM 756 C C . ASN A 1 94 ? -10.664 19.723 15.257 1.00 54.53 94 ASN A C 1
ATOM 758 O O . ASN A 1 94 ? -11.805 19.836 15.712 1.00 54.53 94 ASN A O 1
ATOM 762 N N . THR A 1 95 ? -9.709 19.059 15.917 1.00 50.81 95 THR A N 1
ATOM 763 C CA . THR A 1 95 ? -9.926 18.474 17.255 1.00 50.81 95 THR A CA 1
ATOM 764 C C . THR A 1 95 ? -10.213 19.569 18.290 1.00 50.81 95 THR A C 1
ATOM 766 O O . THR A 1 95 ? -10.977 19.347 19.224 1.00 50.81 95 THR A O 1
ATOM 769 N N . ASN A 1 96 ? -9.716 20.790 18.066 1.00 48.78 96 ASN A N 1
ATOM 770 C CA . ASN A 1 96 ? -10.047 21.957 18.887 1.00 48.78 96 ASN A CA 1
ATOM 771 C C . ASN A 1 96 ? -11.448 22.542 18.612 1.00 48.78 96 ASN A C 1
ATOM 773 O O . ASN A 1 96 ? -11.893 23.414 19.354 1.00 48.78 96 ASN A O 1
ATOM 777 N N . LEU A 1 97 ? -12.151 22.085 17.567 1.00 48.38 97 LEU A N 1
ATOM 778 C CA . LEU A 1 97 ? -13.438 22.641 17.125 1.00 48.38 97 LEU A CA 1
ATOM 779 C C . LEU A 1 97 ? -14.619 21.662 17.217 1.00 48.38 97 LEU A C 1
ATOM 781 O O . LEU A 1 97 ? -15.754 22.079 16.999 1.00 48.38 97 LEU A O 1
ATOM 785 N N . THR A 1 98 ? -14.406 20.380 17.536 1.00 45.12 98 THR A N 1
ATOM 786 C CA . THR A 1 98 ? -15.477 19.368 17.461 1.00 45.12 98 THR A CA 1
ATOM 787 C C . THR A 1 98 ? -15.428 18.323 18.580 1.00 45.12 98 THR A C 1
ATOM 789 O O . THR A 1 98 ? -15.101 17.161 18.364 1.00 45.12 98 THR A O 1
ATOM 792 N N . SER A 1 99 ? -15.906 18.697 19.771 1.00 45.47 99 SER A N 1
ATOM 793 C CA . SER A 1 99 ? -16.719 17.762 20.568 1.00 45.47 99 SER A CA 1
ATOM 794 C C . SER A 1 99 ? -18.085 17.650 19.893 1.00 45.47 99 SER A C 1
ATOM 796 O O . SER A 1 99 ? -19.063 18.247 20.334 1.00 45.47 99 SER A O 1
ATOM 798 N N . THR A 1 100 ? -18.158 16.961 18.757 1.00 53.66 100 THR A N 1
ATOM 799 C CA . THR A 1 100 ? -19.457 16.552 18.223 1.00 53.66 100 THR A CA 1
ATOM 800 C C . THR A 1 100 ? -19.886 15.347 19.046 1.00 53.66 100 THR A C 1
ATOM 802 O O . THR A 1 100 ? -19.318 14.266 18.900 1.00 53.66 100 THR A O 1
ATOM 805 N N . GLU A 1 101 ? -20.819 15.560 19.973 1.00 60.69 101 GLU A N 1
ATOM 806 C CA . GLU A 1 101 ? -21.417 14.498 20.779 1.00 60.69 101 GLU A CA 1
ATOM 807 C C . GLU A 1 101 ? -21.927 13.388 19.852 1.00 60.69 101 GLU A C 1
ATOM 809 O O . GLU A 1 101 ? -2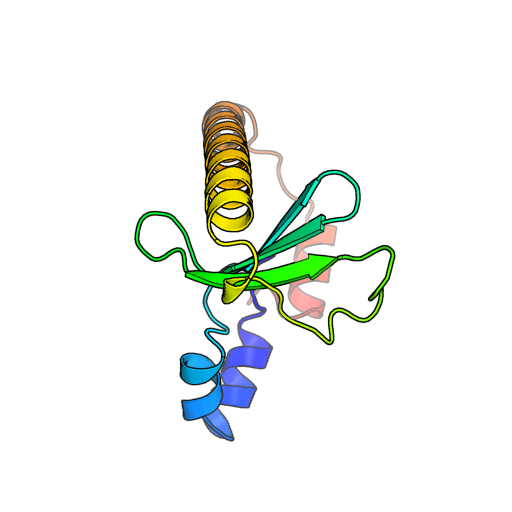2.832 13.582 19.039 1.00 60.69 101 GLU A O 1
ATOM 814 N N . VAL A 1 102 ? -21.291 12.220 19.935 1.00 66.00 102 VAL A N 1
ATOM 815 C CA . VAL A 1 102 ? -21.727 11.022 19.219 1.00 66.00 102 VAL A CA 1
ATOM 816 C C . VAL A 1 102 ? -23.084 10.624 19.798 1.00 66.00 102 VAL A C 1
ATOM 818 O O . VAL A 1 102 ? -23.211 10.462 21.011 1.00 66.00 102 VAL A O 1
ATOM 821 N N . SER A 1 103 ? -24.111 10.487 18.954 1.00 74.94 103 SER A N 1
ATOM 822 C CA . SER A 1 103 ? -25.454 10.149 19.434 1.00 74.94 103 SER A CA 1
ATOM 823 C C . SER A 1 103 ? -25.479 8.772 20.110 1.00 74.94 103 SER A C 1
ATOM 825 O O . SER A 1 103 ? -24.732 7.858 19.749 1.00 74.94 103 SER A O 1
ATOM 827 N N . ALA A 1 104 ? -26.378 8.603 21.084 1.00 76.94 104 ALA A N 1
ATOM 828 C CA . ALA A 1 104 ? -26.525 7.352 21.832 1.00 76.94 104 ALA A CA 1
ATOM 829 C C . ALA A 1 104 ? -26.820 6.138 20.927 1.00 76.94 104 ALA A C 1
ATOM 831 O O . ALA A 1 104 ? -26.377 5.029 21.207 1.00 76.94 104 ALA A O 1
ATOM 832 N N . GLU A 1 105 ? -27.511 6.357 19.809 1.00 79.12 105 GLU A N 1
ATOM 833 C CA . GLU A 1 105 ? -27.818 5.321 18.820 1.00 79.12 105 GLU A CA 1
ATOM 834 C C . GLU A 1 105 ? -26.564 4.825 18.083 1.00 79.12 105 GLU A C 1
ATOM 836 O O . GLU A 1 105 ? -26.391 3.626 17.864 1.00 79.12 105 GLU A O 1
ATOM 841 N N . VAL A 1 106 ? -25.641 5.729 17.743 1.00 78.62 106 VAL A N 1
ATOM 842 C CA . VAL A 1 106 ? -24.358 5.355 17.129 1.00 78.62 106 VAL A CA 1
ATOM 843 C C . VAL A 1 106 ? -23.496 4.588 18.130 1.00 78.62 106 VAL A C 1
ATOM 845 O O . VAL A 1 106 ? -22.884 3.587 17.764 1.00 78.62 106 VAL A O 1
ATOM 848 N N . MET A 1 107 ? -23.496 5.000 19.400 1.00 81.31 107 MET A N 1
ATOM 849 C CA . MET A 1 107 ? -22.786 4.293 20.472 1.00 81.31 107 MET A CA 1
ATOM 850 C C . MET A 1 107 ? -23.305 2.860 20.663 1.00 81.31 107 MET A C 1
ATOM 852 O O . MET A 1 107 ? -22.509 1.931 20.785 1.00 81.31 107 MET A O 1
ATOM 856 N N . GLU A 1 108 ? -24.624 2.659 20.640 1.00 80.94 108 GLU A N 1
ATOM 857 C CA . GLU A 1 108 ? -25.220 1.328 20.801 1.00 80.94 108 GLU A CA 1
ATOM 858 C C . GLU A 1 108 ? -24.929 0.412 19.607 1.00 80.94 108 GLU A C 1
ATOM 860 O O . GLU A 1 108 ? -24.544 -0.743 19.784 1.00 80.94 108 GLU A O 1
ATOM 865 N N . ASN A 1 109 ? -24.996 0.940 18.384 1.00 80.06 109 ASN A N 1
ATOM 866 C CA . ASN A 1 109 ? -24.623 0.183 17.189 1.00 80.06 109 ASN A CA 1
ATOM 867 C C . ASN A 1 109 ? -23.138 -0.211 17.192 1.00 80.06 109 ASN A C 1
ATOM 869 O O . ASN A 1 109 ? -22.784 -1.323 16.798 1.00 80.06 109 ASN A O 1
ATOM 873 N N . LEU A 1 110 ? -22.256 0.670 17.672 1.00 77.12 110 LEU A N 1
ATOM 874 C CA . LEU A 1 110 ? -20.836 0.359 17.826 1.00 77.12 110 LEU A CA 1
ATOM 875 C C . LEU A 1 110 ? -20.597 -0.728 18.885 1.00 77.12 110 LEU A C 1
ATOM 877 O O . LEU A 1 110 ? -19.747 -1.591 18.666 1.00 77.12 110 LEU A O 1
ATOM 881 N N . ARG A 1 111 ? -21.371 -0.748 19.977 1.00 81.81 111 ARG A N 1
ATOM 882 C CA . ARG A 1 111 ? -21.342 -1.827 20.979 1.00 81.81 111 ARG A CA 1
ATOM 883 C C . ARG A 1 111 ? -21.841 -3.154 20.398 1.00 81.81 111 ARG A C 1
ATOM 885 O O . ARG A 1 111 ? -21.173 -4.172 20.553 1.00 81.81 111 ARG A O 1
ATOM 892 N N . ALA A 1 112 ? -22.944 -3.144 19.646 1.00 77.81 112 ALA A N 1
ATOM 893 C CA . ALA A 1 112 ? -23.482 -4.334 18.976 1.00 77.81 112 ALA A CA 1
ATOM 894 C C . ALA A 1 112 ? -22.502 -4.948 17.957 1.00 77.81 112 ALA A C 1
ATOM 896 O O . ALA A 1 112 ? -22.464 -6.163 17.770 1.00 77.81 112 ALA A O 1
ATOM 897 N N . LEU A 1 113 ? -21.682 -4.109 17.320 1.00 79.00 113 LEU A N 1
ATOM 898 C CA . LEU A 1 113 ? -20.615 -4.524 16.407 1.00 79.00 113 LEU A CA 1
ATOM 899 C C . LEU A 1 113 ? -19.295 -4.886 17.122 1.00 79.00 113 LEU A C 1
ATOM 901 O O . LEU A 1 113 ? -18.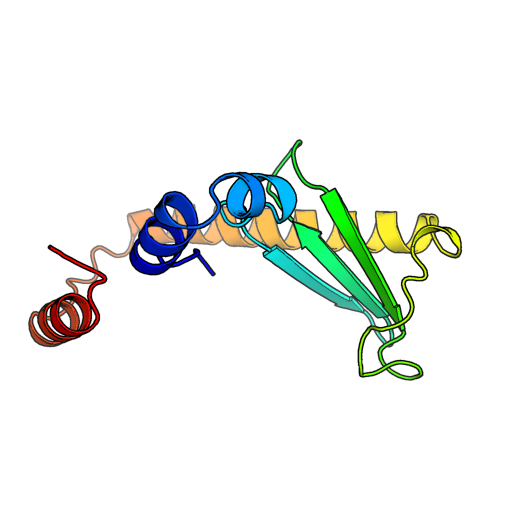342 -5.304 16.462 1.00 79.00 113 LEU A O 1
ATOM 905 N N . GLY A 1 114 ? -19.228 -4.748 18.450 1.00 69.81 114 GLY A N 1
ATOM 906 C CA . GLY A 1 114 ? -18.060 -5.095 19.263 1.00 69.81 114 GLY A CA 1
ATOM 907 C C . GLY A 1 114 ? -16.909 -4.087 19.193 1.00 69.81 114 GLY A C 1
ATOM 908 O O . GLY A 1 114 ? -15.762 -4.462 19.427 1.00 69.81 114 GLY A O 1
ATOM 909 N N . TYR A 1 115 ? -17.188 -2.829 18.840 1.00 65.69 115 TYR A N 1
ATOM 910 C CA . TYR A 1 115 ? -16.204 -1.740 18.835 1.00 65.69 115 TYR A CA 1
ATOM 911 C C . TYR A 1 115 ? -16.092 -1.009 20.186 1.00 65.69 115 TYR A C 1
ATOM 913 O O . TYR A 1 115 ? -15.136 -0.259 20.375 1.00 65.69 115 TYR A O 1
ATOM 921 N N . LEU A 1 116 ? -17.046 -1.209 21.102 1.00 63.84 116 LEU A N 1
ATOM 922 C CA . LEU A 1 116 ? -17.105 -0.607 22.442 1.00 63.84 116 LEU A CA 1
ATOM 923 C C . LEU A 1 116 ? -17.499 -1.684 23.474 1.00 63.84 116 LEU A C 1
ATOM 925 O O . LEU A 1 116 ? -18.325 -2.537 23.145 1.00 63.84 116 LEU A O 1
ATOM 929 N N . GLU A 1 117 ? -16.936 -1.627 24.690 1.00 55.28 117 GLU A N 1
ATOM 930 C CA . GLU A 1 117 ? -17.357 -2.418 25.871 1.00 55.28 117 GLU A CA 1
ATOM 931 C C . GLU A 1 117 ? -18.317 -1.606 26.757 1.00 55.28 117 GLU A C 1
ATOM 933 O O . GLU A 1 117 ? -18.017 -0.424 27.046 1.00 55.28 117 GLU A O 1
#

Radius of gyration: 18.05 Å; chains: 1; bounding box: 41×42×43 Å

Sequence (117 aa):
AFPPETFLGLLRHRNPAIIERLRLRHVRRGIYDNNHKLTVVGAGESTRIEGLYNVMSDPSETFNITDEHPALAVDLQRKLSTFVTEAEHRRTDNTNLTSTEVSAEVMENLRALGYLE

Secondary structure (DSSP, 8-state):
-PPPHHHHHHHHHH-HHHHHHTTTTSPEEEEEETTEEEEEESSGGG-EEEEEEETTT-TT--S--TTT-HHHHHHHHHHHHHHHHHHHHHHHHHHTT------HHHHHHHHHTTS--

Foldseek 3Di:
DAQQVVVLVVCCVVPVVCCVVVVNRWDKDWDDDPQKIWIWTHDDPPIDTPAMDRCVVCVPRPDGCCVVCVVVNVVRVVVRNVVVVVVVVVVVVCVVVDPPPDDPVNVVVCVVVVNHD